Protein AF-A0A8D8AX56-F1 (afdb_monomer_lite)

Foldseek 3Di:
DPPDDDDPLLVVLLVLLLVLLVVLVVLLVVLLVQCVDPDPSNVVSVVVLLVVLVVLLVVCLVVPDLVCLQVSLVSNQVSLVVSLVVLVVPADPPRDPSSSCSSNVSSLSNNCSSLHLSHAEDALVPHDPVNSVVCVVSVVSNNNYNYYHPDPPPDDPD

Sequence (158 aa):
MLGQPARLEDMALKRSATWLCVIAENLMPIMLHMSKSRGTEEHEGQKILKQIVSDLRDDYDHCVPAHLFDEFGRELIEQIKDLIERVKRALDVRASMAKFLAQVNVAIAMSDILLSRKLRSLKIDELPKMMRHVFYSRMSDMKGLRYLSLGSMTGGWK

Secondary structure (DSSP, 8-state):
---PPPPHHHHHHHHHHHHHHHHHHHHHHHHHHHTTS-SHHHHHHHHHHHHHHHHHHHHHHHHS-GGGHHHHHHHHHHHHHHHHHHHHHHS-TTS-HHHHHHHHHHHHHGGGGG-STT--EEEGGGS-HHHHHHHHHTGGG-TT-SEEE----SS---

Organism: Culex pipiens (NCBI:txid7175)

Structure (mmCIF, N/CA/C/O backbone):
data_AF-A0A8D8AX56-F1
#
_entry.id   AF-A0A8D8AX56-F1
#
loop_
_atom_site.group_PDB
_atom_site.id
_atom_site.type_symbol
_atom_site.label_atom_id
_atom_site.label_alt_id
_atom_site.label_comp_id
_atom_site.label_asym_id
_atom_site.label_entity_id
_atom_site.label_seq_id
_atom_site.pdbx_PDB_ins_code
_atom_site.Cartn_x
_atom_site.Cartn_y
_atom_site.Cartn_z
_atom_site.occupancy
_atom_site.B_iso_or_equiv
_atom_site.auth_seq_id
_atom_site.auth_comp_id
_atom_site.auth_asym_id
_atom_site.auth_atom_id
_atom_site.pdbx_PDB_model_num
ATOM 1 N N . MET A 1 1 ? 0.830 -26.864 -25.729 1.00 47.94 1 MET A N 1
ATOM 2 C CA . MET A 1 1 ? 1.864 -25.963 -25.180 1.00 47.94 1 MET A CA 1
ATOM 3 C C . MET A 1 1 ? 2.104 -26.376 -23.742 1.00 47.94 1 MET A C 1
ATOM 5 O O . MET A 1 1 ? 1.157 -26.365 -22.969 1.00 47.94 1 MET A O 1
ATOM 9 N N . LEU A 1 2 ? 3.310 -26.833 -23.408 1.00 58.19 2 LEU A N 1
ATOM 10 C CA . LEU A 1 2 ? 3.690 -27.085 -22.016 1.00 58.19 2 LEU A CA 1
ATOM 11 C C . LEU A 1 2 ? 3.686 -25.733 -21.287 1.00 58.19 2 LEU A C 1
ATOM 13 O O . LEU A 1 2 ? 4.291 -24.783 -21.781 1.00 58.19 2 LEU A O 1
ATOM 17 N N . GLY A 1 3 ? 2.933 -25.631 -20.189 1.00 71.19 3 GLY A N 1
ATOM 18 C CA . GLY A 1 3 ? 2.772 -24.395 -19.425 1.00 71.19 3 GLY A CA 1
ATOM 19 C C . GLY A 1 3 ? 4.103 -23.974 -18.820 1.00 71.19 3 GLY A C 1
ATOM 20 O O . GLY A 1 3 ? 4.526 -24.530 -17.810 1.00 71.19 3 GLY A O 1
ATOM 21 N N . GLN A 1 4 ? 4.784 -23.034 -19.473 1.00 78.88 4 GLN A N 1
ATOM 22 C CA . GLN A 1 4 ? 6.026 -22.478 -18.965 1.00 78.88 4 GLN A CA 1
ATOM 23 C C . GLN A 1 4 ? 5.733 -21.801 -17.613 1.00 78.88 4 GLN A C 1
ATOM 25 O O . GLN A 1 4 ? 4.742 -21.072 -17.511 1.00 78.88 4 GLN A O 1
ATOM 30 N N . PRO A 1 5 ? 6.524 -22.078 -16.562 1.00 84.50 5 PRO A N 1
ATOM 31 C CA . PRO A 1 5 ? 6.296 -21.481 -15.253 1.00 84.50 5 PRO A CA 1
ATOM 32 C C . PRO A 1 5 ? 6.444 -19.956 -15.316 1.00 84.50 5 PRO A C 1
ATOM 34 O O . PRO A 1 5 ? 7.123 -19.423 -16.196 1.00 84.50 5 PRO A O 1
ATOM 37 N N . ALA A 1 6 ? 5.809 -19.264 -14.367 1.00 86.62 6 ALA A N 1
ATOM 38 C CA . ALA A 1 6 ? 5.938 -17.817 -14.217 1.00 86.62 6 ALA A CA 1
ATOM 39 C C . ALA A 1 6 ? 7.414 -17.407 -14.083 1.00 86.62 6 ALA A C 1
ATOM 41 O O . ALA A 1 6 ? 8.231 -18.169 -13.552 1.00 86.62 6 ALA A O 1
ATOM 42 N N . ARG A 1 7 ? 7.765 -16.200 -14.547 1.00 92.06 7 ARG A N 1
ATOM 43 C CA . ARG A 1 7 ? 9.136 -15.704 -14.402 1.00 92.06 7 ARG A CA 1
ATOM 44 C C . ARG A 1 7 ? 9.443 -15.523 -12.918 1.00 92.06 7 ARG A C 1
ATOM 46 O O . ARG A 1 7 ? 8.576 -15.157 -12.125 1.00 92.06 7 ARG A O 1
ATOM 53 N N . LEU A 1 8 ? 10.703 -15.748 -12.551 1.00 92.31 8 LEU A N 1
ATOM 54 C CA . LEU A 1 8 ? 11.157 -15.555 -11.172 1.00 92.31 8 LEU A CA 1
ATOM 55 C C . LEU A 1 8 ? 10.930 -14.117 -10.694 1.00 92.31 8 LEU A C 1
ATOM 57 O O . LEU A 1 8 ? 10.587 -13.916 -9.536 1.00 92.31 8 LEU A O 1
ATOM 61 N N . GLU A 1 9 ? 11.074 -13.143 -11.593 1.00 93.25 9 GLU A N 1
ATOM 62 C CA . GLU A 1 9 ? 10.788 -11.730 -11.333 1.00 93.25 9 GLU A CA 1
ATOM 63 C C . GLU A 1 9 ? 9.322 -11.532 -10.925 1.00 93.25 9 GLU A C 1
ATOM 65 O O . GLU A 1 9 ? 9.069 -11.033 -9.832 1.00 93.25 9 GLU A O 1
ATOM 70 N N . ASP A 1 10 ? 8.367 -12.025 -11.720 1.00 92.81 10 ASP A N 1
ATOM 71 C CA . ASP A 1 10 ? 6.929 -11.936 -11.418 1.00 92.81 10 ASP A CA 1
ATOM 72 C C . ASP A 1 10 ? 6.604 -12.573 -10.058 1.00 92.81 10 ASP A C 1
ATOM 74 O O . ASP A 1 10 ? 5.879 -12.013 -9.231 1.00 92.81 10 ASP A O 1
ATOM 78 N N . MET A 1 11 ? 7.184 -13.750 -9.792 1.00 94.69 11 MET A N 1
ATOM 79 C CA . MET A 1 11 ? 7.017 -14.441 -8.515 1.00 94.69 11 MET A CA 1
ATOM 80 C C . MET A 1 11 ? 7.600 -13.636 -7.350 1.00 94.69 11 MET A C 1
ATOM 82 O O . MET A 1 11 ? 6.962 -13.551 -6.299 1.00 94.69 11 MET A O 1
ATOM 86 N N . ALA A 1 12 ? 8.785 -13.049 -7.518 1.00 95.50 12 ALA A N 1
ATOM 87 C CA . ALA A 1 12 ? 9.440 -12.246 -6.494 1.00 95.50 12 ALA A CA 1
ATOM 88 C C . ALA A 1 12 ? 8.634 -10.981 -6.187 1.00 95.50 12 ALA A C 1
ATOM 90 O O . ALA A 1 12 ? 8.334 -10.729 -5.023 1.00 95.50 12 ALA A O 1
ATOM 91 N N . LEU A 1 13 ? 8.202 -10.237 -7.210 1.00 96.19 13 LEU A N 1
ATOM 92 C CA . LEU A 1 13 ? 7.400 -9.024 -7.039 1.00 96.19 13 LEU A CA 1
ATOM 93 C C . LEU A 1 13 ? 6.089 -9.317 -6.308 1.00 96.19 13 LEU A C 1
ATOM 95 O O . LEU A 1 13 ? 5.778 -8.664 -5.309 1.00 96.19 13 LEU A O 1
ATOM 99 N N . LYS A 1 14 ? 5.369 -10.358 -6.740 1.00 96.00 14 LYS A N 1
ATOM 100 C CA . LYS A 1 14 ? 4.126 -10.786 -6.096 1.00 96.00 14 LYS A CA 1
ATOM 101 C C . LYS A 1 14 ? 4.340 -11.186 -4.639 1.00 96.00 14 LYS A C 1
ATOM 103 O O . LYS A 1 14 ? 3.548 -10.818 -3.768 1.00 96.00 14 LYS A O 1
ATOM 108 N N . ARG A 1 15 ? 5.400 -11.946 -4.341 1.00 96.31 15 ARG A N 1
ATOM 109 C CA . ARG A 1 15 ? 5.707 -12.376 -2.967 1.00 96.31 15 ARG A CA 1
ATOM 110 C C . ARG A 1 15 ? 6.112 -11.206 -2.080 1.00 96.31 15 ARG A C 1
ATOM 112 O O . ARG A 1 15 ? 5.634 -11.150 -0.951 1.00 96.31 15 ARG A O 1
ATOM 119 N N . SER A 1 16 ? 6.888 -10.255 -2.587 1.00 96.50 16 SER A N 1
ATOM 120 C CA . SER A 1 16 ? 7.244 -9.045 -1.843 1.00 96.50 16 SER A CA 1
ATOM 121 C C . SER A 1 16 ? 6.016 -8.168 -1.563 1.00 96.50 16 SER A C 1
ATOM 123 O O . SER A 1 16 ? 5.797 -7.754 -0.427 1.00 96.50 16 SER A O 1
ATOM 125 N N . ALA A 1 17 ? 5.131 -7.973 -2.547 1.00 97.06 17 ALA A N 1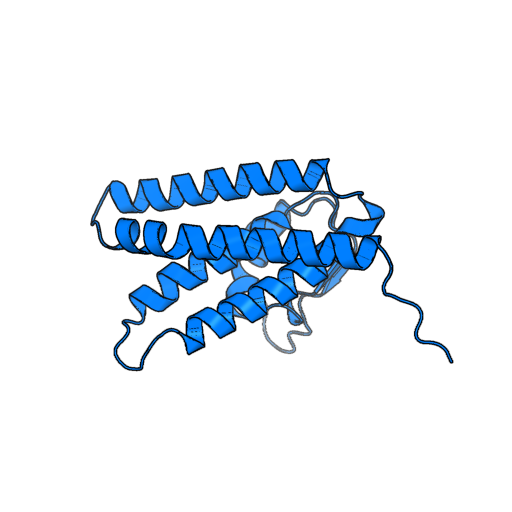
ATOM 126 C CA . ALA A 1 17 ? 3.853 -7.281 -2.347 1.00 97.06 17 ALA A CA 1
ATOM 127 C C . ALA A 1 17 ? 2.951 -7.992 -1.316 1.00 97.06 17 ALA A C 1
ATOM 129 O O . ALA A 1 17 ? 2.346 -7.354 -0.452 1.00 97.06 17 ALA A O 1
ATOM 130 N N . THR A 1 18 ? 2.901 -9.327 -1.365 1.00 97.38 18 THR A N 1
ATOM 131 C CA . THR A 1 18 ? 2.160 -10.142 -0.387 1.00 97.38 18 THR A CA 1
ATOM 132 C C . THR A 1 18 ? 2.735 -9.964 1.019 1.00 97.38 18 THR A C 1
ATOM 134 O O . THR A 1 18 ? 1.985 -9.821 1.981 1.00 97.38 18 THR A O 1
ATOM 137 N N . TRP A 1 19 ? 4.064 -9.944 1.149 1.00 97.19 19 TRP A N 1
ATOM 138 C CA . TRP A 1 19 ? 4.745 -9.770 2.429 1.00 97.19 19 TRP A CA 1
ATOM 139 C C . TRP A 1 19 ? 4.403 -8.431 3.095 1.00 97.19 19 TRP A C 1
ATOM 141 O O . TRP A 1 19 ? 4.110 -8.403 4.288 1.00 97.19 19 TRP A O 1
ATOM 151 N N . LEU A 1 20 ? 4.329 -7.339 2.328 1.00 97.69 20 LEU A N 1
ATOM 152 C CA . LEU A 1 20 ? 3.869 -6.042 2.843 1.00 97.69 20 LEU A CA 1
ATOM 153 C C . LEU A 1 20 ? 2.443 -6.105 3.408 1.00 97.69 20 LEU A C 1
ATOM 155 O O . LEU A 1 20 ? 2.151 -5.495 4.436 1.00 97.69 20 LEU A O 1
ATOM 159 N N . CYS A 1 21 ? 1.563 -6.893 2.787 1.00 96.88 21 CYS A N 1
ATOM 160 C CA . CYS A 1 21 ? 0.215 -7.111 3.308 1.00 96.88 21 CYS A CA 1
ATOM 161 C C . CYS A 1 21 ? 0.206 -7.955 4.589 1.00 96.88 21 CYS A C 1
ATOM 163 O O . CYS A 1 21 ? -0.593 -7.675 5.476 1.00 96.88 21 CYS A O 1
ATOM 165 N N . VAL A 1 22 ? 1.114 -8.925 4.731 1.00 97.12 22 VAL A N 1
ATOM 166 C CA . VAL A 1 22 ? 1.290 -9.674 5.990 1.00 97.12 22 VAL A CA 1
ATOM 167 C C . VAL A 1 22 ? 1.755 -8.743 7.112 1.00 97.12 22 VAL A C 1
ATOM 169 O O . VAL A 1 22 ? 1.230 -8.801 8.224 1.00 97.12 22 VAL A O 1
ATOM 172 N N . ILE A 1 23 ? 2.695 -7.833 6.830 1.00 97.06 23 ILE A N 1
ATOM 173 C CA . ILE A 1 23 ? 3.100 -6.798 7.792 1.00 97.06 23 ILE A CA 1
ATOM 174 C C . ILE A 1 23 ? 1.885 -5.950 8.188 1.00 97.06 23 ILE A C 1
ATOM 176 O O . ILE A 1 23 ? 1.648 -5.741 9.376 1.00 97.06 23 ILE A O 1
ATOM 180 N N . ALA A 1 24 ? 1.080 -5.507 7.219 1.00 97.12 24 ALA A N 1
ATOM 181 C CA . ALA A 1 24 ? -0.130 -4.738 7.498 1.00 97.12 24 ALA A CA 1
ATOM 182 C C . ALA A 1 24 ? -1.109 -5.505 8.396 1.00 97.12 24 ALA A C 1
ATOM 184 O O . ALA A 1 24 ? -1.567 -4.955 9.394 1.00 97.12 24 ALA A O 1
ATOM 185 N N . GLU A 1 25 ? -1.393 -6.774 8.091 1.00 95.62 25 GLU A N 1
ATOM 186 C CA . GLU A 1 25 ? -2.266 -7.640 8.896 1.00 95.62 25 GLU A CA 1
ATOM 187 C C . GLU A 1 25 ? -1.771 -7.771 10.343 1.00 95.62 25 GLU A C 1
ATOM 189 O O . GLU A 1 25 ? -2.574 -7.691 11.274 1.00 95.62 25 GLU A O 1
ATOM 194 N N . ASN A 1 26 ? -0.456 -7.878 10.550 1.00 95.56 26 ASN A N 1
ATOM 195 C CA . ASN A 1 26 ? 0.145 -7.925 11.885 1.00 95.56 26 ASN A CA 1
ATOM 196 C C . ASN A 1 26 ? 0.048 -6.584 12.634 1.00 95.56 26 ASN A C 1
ATOM 198 O O . ASN A 1 26 ? -0.102 -6.564 13.856 1.00 95.56 26 ASN A O 1
ATOM 202 N N . LEU A 1 27 ? 0.095 -5.456 11.919 1.00 95.38 27 LEU A N 1
ATOM 203 C CA . LEU A 1 27 ? -0.024 -4.115 12.502 1.00 95.38 27 LEU A CA 1
ATOM 204 C C . LEU A 1 27 ? -1.474 -3.725 12.818 1.00 95.38 27 LEU A C 1
ATOM 206 O O . LEU A 1 27 ? -1.716 -2.987 13.772 1.00 95.38 27 LEU A O 1
ATOM 210 N N . MET A 1 28 ? -2.451 -4.224 12.060 1.00 94.19 28 MET A N 1
ATOM 211 C CA . MET A 1 28 ? -3.878 -3.927 12.234 1.00 94.19 28 MET A CA 1
ATOM 212 C C . MET A 1 28 ? -4.405 -4.058 13.677 1.00 94.19 28 MET A C 1
ATOM 214 O O . MET A 1 28 ? -5.059 -3.118 14.137 1.00 94.19 28 MET A O 1
ATOM 218 N N . PRO A 1 29 ? -4.184 -5.165 14.418 1.00 91.31 29 PRO A N 1
ATOM 219 C CA . PRO A 1 29 ? -4.673 -5.283 15.793 1.00 91.31 29 PRO A CA 1
ATOM 220 C C . PRO A 1 29 ? -3.987 -4.299 16.749 1.00 91.31 29 PRO A C 1
ATOM 222 O O . PRO A 1 29 ? -4.648 -3.768 17.642 1.00 91.31 29 PRO A O 1
ATOM 225 N N . ILE A 1 30 ? -2.698 -4.016 16.536 1.00 90.88 30 ILE A N 1
ATOM 226 C CA . ILE A 1 30 ? -1.921 -3.065 17.341 1.00 90.88 30 ILE A CA 1
ATOM 227 C C . ILE A 1 30 ? -2.481 -1.656 17.134 1.00 90.88 30 ILE A C 1
ATOM 229 O O . ILE A 1 30 ? -2.850 -0.980 18.092 1.00 90.88 30 ILE A O 1
ATOM 233 N N . MET A 1 31 ? -2.642 -1.246 15.875 1.00 90.19 31 MET A N 1
ATOM 234 C CA . MET A 1 31 ? -3.182 0.067 15.521 1.00 90.19 31 MET A CA 1
ATOM 235 C C . MET A 1 31 ? -4.627 0.241 15.995 1.00 90.19 31 MET A C 1
ATOM 237 O O . MET A 1 31 ? -4.987 1.306 16.488 1.00 90.19 31 MET A O 1
ATOM 241 N N . LEU A 1 32 ? -5.444 -0.815 15.929 1.00 89.12 32 LEU A N 1
ATOM 242 C CA . LEU A 1 32 ? -6.805 -0.809 16.469 1.00 89.12 32 LEU A CA 1
ATOM 243 C C . LEU A 1 32 ? -6.834 -0.614 17.991 1.00 89.12 32 LEU A C 1
ATOM 245 O O . LEU A 1 32 ? -7.748 0.027 18.513 1.00 89.12 32 LEU A O 1
ATOM 249 N N . HIS A 1 33 ? -5.887 -1.211 18.715 1.00 87.38 33 HIS A N 1
ATOM 250 C CA . HIS A 1 33 ? -5.770 -1.009 20.155 1.00 87.38 33 HIS A CA 1
ATOM 251 C C . HIS A 1 33 ? -5.405 0.448 20.454 1.00 87.38 33 HIS A C 1
ATOM 253 O O . HIS A 1 33 ? -6.103 1.109 21.220 1.00 87.38 33 HIS A O 1
ATOM 259 N N . MET A 1 34 ? -4.385 0.974 19.774 1.00 85.75 34 MET A N 1
ATOM 260 C CA . MET A 1 34 ? -3.926 2.355 19.945 1.00 85.75 34 MET A CA 1
ATOM 261 C C . MET A 1 34 ? -4.993 3.389 19.558 1.00 85.75 34 MET A C 1
ATOM 263 O O . MET A 1 34 ? -5.108 4.413 20.219 1.00 85.75 34 MET A O 1
ATOM 267 N N . SER A 1 35 ? -5.838 3.108 18.559 1.00 81.62 35 SER A N 1
ATOM 268 C CA . SER A 1 35 ? -6.929 4.012 18.162 1.00 81.62 35 SER A CA 1
ATOM 269 C C . SER A 1 35 ? -8.079 4.094 19.174 1.00 81.62 35 SER A C 1
ATOM 271 O O . SER A 1 35 ? -8.948 4.950 19.052 1.00 81.62 35 SER A O 1
ATOM 273 N N . LYS A 1 36 ? -8.161 3.162 20.134 1.00 80.06 36 LYS A N 1
ATOM 274 C CA . LYS A 1 36 ? -9.191 3.186 21.188 1.00 80.06 36 LYS A CA 1
ATOM 275 C C . LYS A 1 36 ? -8.766 4.017 22.395 1.00 80.06 36 LYS A C 1
ATOM 277 O O . LYS A 1 36 ? -9.633 4.489 23.134 1.00 80.06 36 LYS A O 1
ATOM 282 N N . SER A 1 37 ? -7.465 4.193 22.590 1.00 74.38 37 SER A N 1
ATOM 283 C CA . SER A 1 37 ? -6.910 5.053 23.624 1.00 74.38 37 SER A CA 1
ATOM 284 C C . SER A 1 37 ? -7.088 6.518 23.227 1.00 74.38 37 SER A C 1
ATOM 286 O O . SER A 1 37 ? -6.536 6.973 22.230 1.00 74.38 37 SER A O 1
ATOM 288 N N . ARG A 1 38 ? -7.882 7.282 23.985 1.00 62.34 38 ARG A N 1
ATOM 289 C CA . ARG A 1 38 ? -8.081 8.713 23.703 1.00 62.34 38 ARG A CA 1
ATOM 290 C C . ARG A 1 38 ? -6.828 9.513 24.073 1.00 62.34 38 ARG A C 1
ATOM 292 O O . ARG A 1 38 ? -6.340 9.390 25.192 1.00 62.34 38 ARG A O 1
ATOM 299 N N . GLY A 1 39 ? -6.380 10.398 23.179 1.00 68.44 39 GLY A N 1
ATOM 300 C CA . GLY A 1 39 ? -5.324 11.380 23.454 1.00 68.44 39 GLY A CA 1
ATOM 301 C C . GLY A 1 39 ? -3.981 11.039 22.804 1.00 68.44 39 GLY A C 1
ATOM 302 O O . GLY A 1 39 ? -3.926 10.702 21.625 1.00 68.44 39 GLY A O 1
ATOM 303 N N . THR A 1 40 ? -2.890 11.166 23.562 1.00 70.25 40 THR A N 1
ATOM 304 C CA . THR A 1 40 ? -1.501 11.061 23.073 1.00 70.25 40 THR A CA 1
ATOM 305 C C . THR A 1 40 ? -1.188 9.722 22.392 1.00 70.25 40 THR A C 1
ATOM 307 O O . THR A 1 40 ? -0.449 9.691 21.413 1.00 70.25 40 THR A O 1
ATOM 310 N N . GLU A 1 41 ? -1.786 8.620 22.853 1.00 70.69 41 GLU A N 1
ATOM 311 C CA . GLU A 1 41 ? -1.529 7.271 22.323 1.00 70.69 41 GLU A CA 1
ATOM 312 C C . GLU A 1 41 ? -2.023 7.071 20.880 1.00 70.69 41 GLU A C 1
ATOM 314 O O . GLU A 1 41 ? -1.358 6.394 20.095 1.00 70.69 41 GLU A O 1
ATOM 319 N N . GLU A 1 42 ? -3.139 7.696 20.489 1.00 76.00 42 GLU A N 1
ATOM 320 C CA . GLU A 1 42 ? -3.634 7.648 19.106 1.00 76.00 42 GLU A CA 1
ATOM 321 C C . GLU A 1 42 ? -2.655 8.350 18.151 1.00 76.00 42 GLU A C 1
ATOM 323 O O . GLU A 1 42 ? -2.345 7.841 17.069 1.00 76.00 42 GLU A O 1
ATOM 328 N N . HIS A 1 43 ? -2.123 9.501 18.573 1.00 81.56 43 HIS A N 1
ATOM 329 C CA . HIS A 1 43 ? -1.138 10.253 17.799 1.00 81.56 43 HIS A CA 1
ATOM 330 C C . HIS A 1 43 ? 0.174 9.476 17.644 1.00 81.56 43 HIS A C 1
ATOM 332 O O . HIS A 1 43 ? 0.718 9.389 16.540 1.00 81.56 43 HIS A O 1
ATOM 338 N N . GLU A 1 44 ? 0.649 8.854 18.725 1.00 85.81 44 GLU A N 1
ATOM 339 C CA . GLU A 1 44 ? 1.842 8.007 18.687 1.00 85.81 44 GLU A CA 1
ATOM 340 C C . GLU A 1 44 ? 1.640 6.779 17.789 1.00 85.81 44 GLU A C 1
ATOM 342 O O . GLU A 1 44 ? 2.535 6.438 17.019 1.00 85.81 44 GLU A O 1
ATOM 347 N N . GLY A 1 45 ? 0.451 6.165 17.778 1.00 87.69 45 GLY A N 1
ATOM 348 C CA . GLY A 1 45 ? 0.147 5.052 16.871 1.00 87.69 45 GLY A CA 1
ATOM 349 C C . GLY A 1 45 ? 0.258 5.445 15.400 1.00 87.69 45 GLY A C 1
ATOM 350 O O . GLY A 1 45 ? 0.918 4.764 14.613 1.00 87.69 45 GLY A O 1
ATOM 351 N N . GLN A 1 46 ? -0.305 6.598 15.029 1.00 88.81 46 GLN A N 1
ATOM 352 C CA . GLN A 1 46 ? -0.171 7.125 13.668 1.00 88.81 46 GLN A CA 1
ATOM 353 C C . GLN A 1 46 ? 1.281 7.463 13.312 1.00 88.81 46 GLN A C 1
ATOM 355 O O . GLN A 1 46 ? 1.698 7.256 12.171 1.00 88.81 46 GLN A O 1
ATOM 360 N N . LYS A 1 47 ? 2.055 7.986 14.266 1.00 91.62 47 LYS A N 1
ATOM 361 C CA . LYS A 1 47 ? 3.474 8.302 14.077 1.00 91.62 47 LYS A CA 1
ATOM 362 C C . LYS A 1 47 ? 4.308 7.038 13.865 1.00 91.62 47 LYS A C 1
ATOM 364 O O . LYS A 1 47 ? 5.107 7.005 12.933 1.00 91.62 47 LYS A O 1
ATOM 369 N N . ILE A 1 48 ? 4.072 5.992 14.656 1.00 92.94 48 ILE A N 1
ATOM 370 C CA . ILE A 1 48 ? 4.727 4.686 14.508 1.00 92.94 48 ILE A CA 1
ATOM 371 C C . ILE A 1 48 ? 4.392 4.071 13.150 1.00 92.94 48 ILE A C 1
ATOM 373 O O . ILE A 1 48 ? 5.300 3.657 12.434 1.00 92.94 48 ILE A O 1
ATOM 377 N N . LEU A 1 49 ? 3.115 4.062 12.752 1.00 94.75 49 LEU A N 1
ATOM 378 C CA . LEU A 1 49 ? 2.717 3.538 11.444 1.00 94.75 49 LEU A CA 1
ATOM 379 C C . LEU A 1 49 ? 3.412 4.287 10.302 1.00 94.75 49 LEU A C 1
ATOM 381 O O . LEU A 1 49 ? 3.942 3.657 9.391 1.00 94.75 49 LEU A O 1
ATOM 385 N N . LYS A 1 50 ? 3.450 5.624 10.366 1.00 93.94 50 LYS A N 1
ATOM 386 C CA . LYS A 1 50 ? 4.158 6.451 9.378 1.00 93.94 50 LYS A CA 1
ATOM 387 C C . LYS A 1 50 ? 5.651 6.139 9.328 1.00 93.94 50 LYS A C 1
ATOM 389 O O . LYS A 1 50 ? 6.198 6.097 8.233 1.00 93.94 50 LYS A O 1
ATOM 394 N N . GLN A 1 51 ? 6.290 5.923 10.478 1.00 96.19 51 GLN A N 1
ATOM 395 C CA . GLN A 1 51 ? 7.705 5.562 10.530 1.00 96.19 51 GLN A CA 1
ATOM 396 C C . GLN A 1 51 ? 7.946 4.205 9.867 1.00 96.19 51 GLN A C 1
ATOM 398 O O . GLN A 1 51 ? 8.741 4.130 8.942 1.00 96.19 51 GLN A O 1
ATOM 403 N N . ILE A 1 52 ? 7.185 3.173 10.249 1.00 96.75 52 ILE A N 1
ATOM 404 C CA . ILE A 1 52 ? 7.303 1.826 9.668 1.00 96.75 52 ILE A CA 1
ATOM 405 C C . ILE A 1 52 ? 7.116 1.868 8.149 1.00 96.75 52 ILE A C 1
ATOM 407 O O . ILE A 1 52 ? 7.886 1.274 7.403 1.00 96.75 52 ILE A O 1
ATOM 411 N N . VAL A 1 53 ? 6.095 2.581 7.677 1.00 96.56 53 VAL A N 1
ATOM 412 C CA . VAL A 1 53 ? 5.824 2.727 6.243 1.00 96.56 53 VAL A CA 1
ATOM 413 C C . VAL A 1 53 ? 6.943 3.494 5.534 1.00 96.56 53 VAL A C 1
ATOM 415 O O . VAL A 1 53 ? 7.282 3.148 4.405 1.00 96.56 53 VAL A O 1
ATOM 418 N N . SER A 1 54 ? 7.533 4.505 6.177 1.00 95.81 54 SER A N 1
ATOM 419 C CA . SER A 1 54 ? 8.693 5.219 5.636 1.00 95.81 54 SER A CA 1
ATOM 420 C C . SER A 1 54 ? 9.907 4.301 5.516 1.00 95.81 54 SER A C 1
ATOM 422 O O . SER A 1 54 ? 10.537 4.292 4.464 1.00 95.81 54 SER A O 1
ATOM 424 N N . ASP A 1 55 ? 10.196 3.505 6.546 1.00 97.19 55 ASP A N 1
ATOM 425 C CA . ASP A 1 55 ? 11.319 2.564 6.550 1.00 97.19 55 ASP A CA 1
ATOM 426 C C . ASP A 1 55 ? 11.133 1.506 5.451 1.00 97.19 55 ASP A C 1
ATOM 428 O O . ASP A 1 55 ? 12.021 1.285 4.633 1.00 97.19 55 ASP A O 1
ATOM 432 N N . LEU A 1 56 ? 9.925 0.936 5.338 1.00 97.56 56 LEU A N 1
ATOM 433 C CA . LEU A 1 56 ? 9.583 -0.011 4.272 1.00 97.56 56 LEU A CA 1
ATOM 434 C C . LEU A 1 56 ? 9.678 0.621 2.884 1.00 97.56 56 LEU A C 1
ATOM 436 O O . LEU A 1 56 ? 10.141 -0.021 1.942 1.00 97.56 56 LEU A O 1
ATOM 440 N N . ARG A 1 57 ? 9.235 1.870 2.724 1.00 96.00 57 ARG A N 1
ATOM 441 C CA . ARG A 1 57 ? 9.379 2.585 1.455 1.00 96.00 57 ARG A CA 1
ATOM 442 C C . ARG A 1 57 ? 10.848 2.701 1.083 1.00 96.00 57 ARG A C 1
ATOM 444 O O . ARG A 1 57 ? 11.188 2.432 -0.064 1.00 96.00 57 ARG A O 1
ATOM 451 N N . ASP A 1 58 ? 11.694 3.091 2.026 1.00 95.62 58 ASP A N 1
ATOM 452 C CA . ASP A 1 58 ? 13.116 3.269 1.776 1.00 95.62 58 ASP A CA 1
ATOM 453 C C . ASP A 1 58 ? 13.774 1.911 1.455 1.00 95.62 58 ASP A C 1
ATOM 455 O O . ASP A 1 58 ? 14.488 1.809 0.459 1.00 95.62 58 ASP A O 1
ATOM 459 N N . ASP A 1 59 ? 13.447 0.833 2.174 1.00 95.94 59 ASP A N 1
ATOM 460 C CA . ASP A 1 59 ? 13.925 -0.527 1.878 1.00 95.94 59 ASP A CA 1
ATOM 461 C C . ASP A 1 59 ? 13.557 -0.982 0.460 1.00 95.94 59 ASP A C 1
ATOM 463 O O . ASP A 1 59 ? 14.399 -1.486 -0.289 1.00 95.94 59 ASP A O 1
ATOM 467 N N . TYR A 1 60 ? 12.302 -0.784 0.056 1.00 95.94 60 TYR A N 1
ATOM 468 C CA . TYR A 1 60 ? 11.822 -1.174 -1.269 1.00 95.94 60 TYR A CA 1
ATOM 469 C C . TYR A 1 60 ? 12.344 -0.251 -2.370 1.00 95.94 60 TYR A C 1
ATOM 471 O O . TYR A 1 60 ? 12.615 -0.716 -3.480 1.00 95.94 60 TYR A O 1
ATOM 479 N N . ASP A 1 61 ? 12.563 1.029 -2.070 1.00 94.00 61 ASP A N 1
ATOM 480 C CA . ASP A 1 61 ? 13.255 1.935 -2.977 1.00 94.00 61 ASP A CA 1
ATOM 481 C C . ASP A 1 61 ? 14.711 1.513 -3.187 1.00 94.00 61 ASP A C 1
ATOM 483 O O . ASP A 1 61 ? 15.232 1.730 -4.271 1.00 94.00 61 ASP A O 1
ATOM 487 N N . HIS A 1 62 ? 15.370 0.838 -2.243 1.00 94.69 62 HIS A N 1
ATOM 488 C CA . HIS A 1 62 ? 16.708 0.278 -2.472 1.00 94.69 62 HIS A CA 1
ATOM 489 C C . HIS A 1 62 ? 16.660 -1.086 -3.173 1.00 94.69 62 HIS A C 1
ATOM 491 O O . HIS A 1 62 ? 17.406 -1.314 -4.128 1.00 94.69 62 HIS A O 1
ATOM 497 N N . CYS A 1 63 ? 15.764 -1.975 -2.742 1.00 94.25 63 CYS A N 1
ATOM 498 C CA . CYS A 1 63 ? 15.748 -3.375 -3.166 1.00 94.25 63 CYS A CA 1
ATOM 499 C C . CYS A 1 63 ? 15.075 -3.615 -4.523 1.00 94.25 63 CYS A C 1
ATOM 501 O O . CYS A 1 63 ? 15.448 -4.555 -5.223 1.00 94.25 63 CYS A O 1
ATOM 503 N N . VAL A 1 64 ? 14.090 -2.799 -4.920 1.00 95.81 64 VAL A N 1
ATOM 504 C CA . VAL A 1 64 ? 13.356 -3.003 -6.179 1.00 95.81 64 VAL A CA 1
ATOM 505 C C . VAL A 1 64 ? 14.063 -2.276 -7.331 1.00 95.81 64 VAL A C 1
ATOM 507 O O . VAL A 1 64 ? 14.196 -1.043 -7.308 1.00 95.81 64 VAL A O 1
ATOM 510 N N . PRO A 1 65 ? 14.513 -2.986 -8.383 1.00 94.94 65 PRO A N 1
ATOM 511 C CA . PRO A 1 65 ? 15.107 -2.354 -9.556 1.00 94.94 65 PRO A CA 1
ATOM 512 C C . PRO A 1 65 ? 14.136 -1.385 -10.237 1.00 94.94 65 PRO A C 1
ATOM 514 O O . PRO A 1 65 ? 12.950 -1.666 -10.380 1.00 94.94 65 PRO A O 1
ATOM 517 N N . ALA A 1 66 ? 14.644 -0.247 -10.720 1.00 94.62 66 ALA A N 1
ATOM 518 C CA . ALA A 1 66 ? 13.797 0.817 -11.268 1.00 94.62 66 ALA A CA 1
ATOM 519 C C . ALA A 1 66 ? 12.921 0.376 -12.456 1.00 94.62 66 ALA A C 1
ATOM 521 O O . ALA A 1 66 ? 11.821 0.891 -12.619 1.00 94.62 66 ALA A O 1
ATOM 522 N N . HIS A 1 67 ? 13.387 -0.575 -13.271 1.00 94.56 67 HIS A N 1
ATOM 523 C CA . HIS A 1 67 ? 12.625 -1.098 -14.409 1.00 94.56 67 HIS A CA 1
ATOM 524 C C . HIS A 1 67 ? 11.484 -2.046 -13.999 1.00 94.56 67 HIS A C 1
ATOM 526 O O . HIS A 1 67 ? 10.583 -2.260 -14.800 1.00 94.56 67 HIS A O 1
ATOM 532 N N . LEU A 1 68 ? 11.494 -2.560 -12.762 1.00 96.38 68 LEU A N 1
ATOM 533 C CA . LEU A 1 68 ? 10.452 -3.430 -12.199 1.00 96.38 68 LEU A CA 1
ATOM 534 C C . LEU A 1 68 ? 9.496 -2.681 -11.259 1.00 96.38 68 LEU A C 1
ATOM 536 O O . LEU A 1 68 ? 8.527 -3.258 -10.776 1.00 96.38 68 LEU A O 1
ATOM 540 N N . PHE A 1 69 ? 9.745 -1.401 -10.963 1.00 96.31 69 PHE A N 1
ATOM 541 C CA . PHE A 1 69 ? 8.998 -0.690 -9.920 1.00 96.31 69 PHE A CA 1
ATOM 542 C C . PHE A 1 69 ? 7.519 -0.477 -10.277 1.00 96.31 69 PHE A C 1
ATOM 544 O O . PHE A 1 69 ? 6.654 -0.571 -9.412 1.00 96.31 69 PHE A O 1
ATOM 551 N N . ASP A 1 70 ? 7.203 -0.252 -11.553 1.00 96.00 70 ASP A N 1
ATOM 552 C CA . ASP A 1 70 ? 5.810 -0.150 -12.005 1.00 96.00 70 ASP A CA 1
ATOM 553 C C . ASP A 1 70 ? 5.078 -1.501 -11.922 1.00 96.00 70 ASP A C 1
ATOM 555 O O . ASP A 1 70 ? 3.886 -1.542 -11.620 1.00 96.00 70 ASP A O 1
ATOM 559 N N . GLU A 1 71 ? 5.772 -2.610 -12.195 1.00 96.06 71 GLU A N 1
ATOM 560 C CA . GLU A 1 71 ? 5.235 -3.970 -12.033 1.00 96.06 71 GLU A CA 1
ATOM 561 C C . GLU A 1 71 ? 4.987 -4.283 -10.560 1.00 96.06 71 GLU A C 1
ATOM 563 O O . GLU A 1 71 ? 3.890 -4.703 -10.194 1.00 96.06 71 GLU A O 1
ATOM 568 N N . PHE A 1 72 ? 5.960 -3.965 -9.707 1.00 96.81 72 PHE A N 1
ATOM 5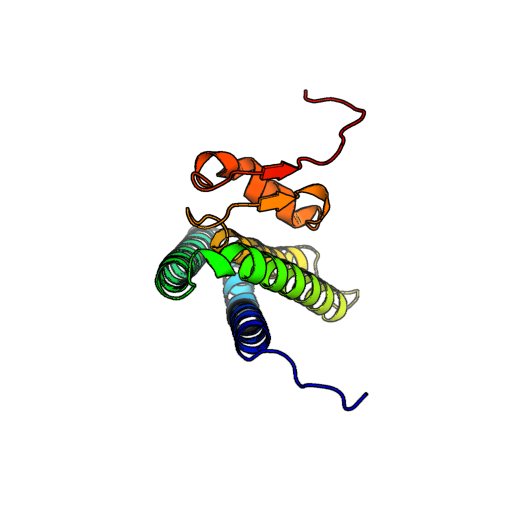69 C CA . PHE A 1 72 ? 5.819 -4.045 -8.260 1.00 96.81 72 PHE A CA 1
ATOM 570 C C . PHE A 1 72 ? 4.628 -3.219 -7.758 1.00 96.81 72 PHE A C 1
ATOM 572 O O . PHE A 1 72 ? 3.837 -3.701 -6.952 1.00 96.81 72 PHE A O 1
ATOM 579 N N . GLY A 1 73 ? 4.467 -1.994 -8.267 1.00 95.31 73 GLY A N 1
ATOM 580 C CA . GLY A 1 73 ? 3.357 -1.119 -7.909 1.00 95.31 73 GLY A CA 1
ATOM 581 C C . GLY A 1 73 ? 1.994 -1.720 -8.228 1.00 95.31 73 GLY A C 1
ATOM 582 O O . GLY A 1 73 ? 1.096 -1.673 -7.387 1.00 95.31 73 GLY A O 1
ATOM 583 N N . ARG A 1 74 ? 1.848 -2.344 -9.403 1.00 95.25 74 ARG A N 1
ATOM 584 C CA . ARG A 1 74 ? 0.615 -3.053 -9.777 1.00 95.25 74 ARG A CA 1
ATOM 585 C C . ARG A 1 74 ? 0.329 -4.227 -8.847 1.00 95.25 74 ARG A C 1
ATOM 587 O O . ARG A 1 74 ? -0.793 -4.336 -8.359 1.00 95.25 74 ARG A O 1
ATOM 594 N N . GLU A 1 75 ? 1.336 -5.052 -8.563 1.00 96.31 75 GLU A N 1
ATOM 595 C CA . GLU A 1 75 ? 1.192 -6.174 -7.630 1.00 96.31 75 GLU A CA 1
ATOM 596 C C . GLU A 1 75 ? 0.811 -5.692 -6.225 1.00 96.31 75 GLU A C 1
ATOM 598 O O . GLU A 1 75 ? -0.109 -6.236 -5.619 1.00 96.31 75 GLU A O 1
ATOM 603 N N . LEU A 1 76 ? 1.446 -4.632 -5.712 1.00 96.38 76 LEU A N 1
ATOM 604 C CA . LEU A 1 76 ? 1.125 -4.086 -4.392 1.00 96.38 76 LEU A CA 1
ATOM 605 C C . LEU A 1 76 ? -0.302 -3.534 -4.326 1.00 96.38 76 LEU A C 1
ATOM 607 O O . LEU A 1 76 ? -1.016 -3.808 -3.364 1.00 96.38 76 LEU A O 1
ATOM 611 N N . ILE A 1 77 ? -0.745 -2.798 -5.347 1.00 95.44 77 ILE A N 1
ATOM 612 C CA . ILE A 1 77 ? -2.126 -2.301 -5.421 1.00 95.44 77 ILE A CA 1
ATOM 613 C C . ILE A 1 77 ? -3.120 -3.466 -5.393 1.00 95.44 77 ILE A C 1
ATOM 615 O O . ILE A 1 77 ? -4.120 -3.391 -4.677 1.00 95.44 77 ILE A O 1
ATOM 619 N N . GLU A 1 78 ? -2.853 -4.538 -6.140 1.00 95.62 78 GLU A N 1
ATOM 620 C CA . GLU A 1 78 ? -3.731 -5.708 -6.173 1.00 95.62 78 GLU A CA 1
ATOM 621 C C . GLU A 1 78 ? -3.757 -6.442 -4.827 1.00 95.62 78 GLU A C 1
ATOM 623 O O . GLU A 1 78 ? -4.828 -6.743 -4.303 1.00 95.62 78 GLU A O 1
ATOM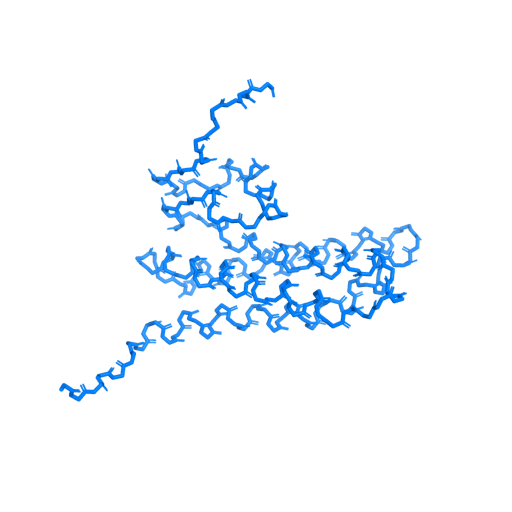 628 N N . GLN A 1 79 ? -2.600 -6.624 -4.187 1.00 96.19 79 GLN A N 1
ATOM 629 C CA . GLN A 1 79 ? -2.537 -7.229 -2.856 1.00 96.19 79 GLN A CA 1
ATOM 630 C C . GLN A 1 79 ? -3.240 -6.377 -1.785 1.00 96.19 79 GLN A C 1
ATOM 632 O O . GLN A 1 79 ? -3.906 -6.926 -0.905 1.00 96.19 79 GLN A O 1
ATOM 637 N N . ILE A 1 80 ? -3.168 -5.042 -1.870 1.00 95.75 80 ILE A N 1
ATOM 638 C CA . ILE A 1 80 ? -3.905 -4.149 -0.962 1.00 95.75 80 ILE A CA 1
ATOM 639 C C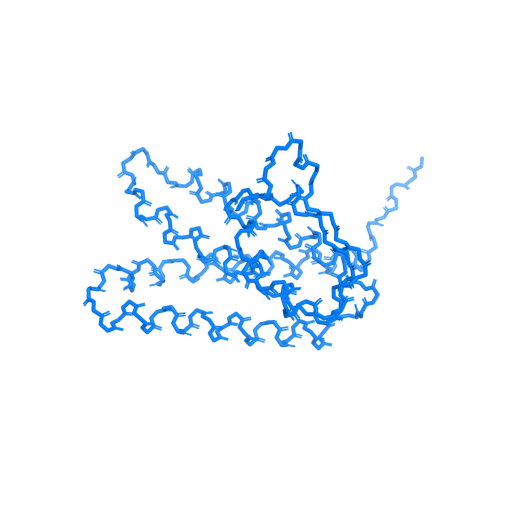 . ILE A 1 80 ? -5.419 -4.255 -1.197 1.00 95.75 80 ILE A C 1
ATOM 641 O O . ILE A 1 80 ? -6.177 -4.273 -0.225 1.00 95.75 80 ILE A O 1
ATOM 645 N N . LYS A 1 81 ? -5.887 -4.358 -2.450 1.00 94.50 81 LYS A N 1
ATOM 646 C CA . LYS A 1 81 ? -7.312 -4.610 -2.745 1.00 94.50 81 LYS A CA 1
ATOM 647 C C . LYS A 1 81 ? -7.784 -5.897 -2.085 1.00 94.50 81 LYS A C 1
ATOM 649 O O . LYS A 1 81 ? -8.787 -5.878 -1.369 1.00 94.50 81 LYS A O 1
ATOM 654 N N . ASP A 1 82 ? -7.032 -6.977 -2.277 1.00 95.19 82 ASP A N 1
ATOM 655 C CA . ASP A 1 82 ? -7.334 -8.275 -1.682 1.00 95.19 82 ASP A CA 1
ATOM 656 C C . ASP A 1 82 ? -7.359 -8.193 -0.156 1.00 95.19 82 ASP A C 1
ATOM 658 O O . ASP A 1 82 ? -8.276 -8.712 0.480 1.00 95.19 82 ASP A O 1
ATOM 662 N N . LEU A 1 83 ? -6.392 -7.498 0.446 1.00 95.25 83 LEU A N 1
ATOM 663 C CA . LEU A 1 83 ? -6.340 -7.274 1.887 1.00 95.25 83 LEU A CA 1
ATOM 664 C C . LEU A 1 83 ? -7.575 -6.518 2.393 1.00 95.25 83 LEU A C 1
ATOM 666 O O . LEU A 1 83 ? -8.185 -6.929 3.379 1.00 95.25 83 LEU A O 1
ATOM 670 N N . ILE A 1 84 ? -7.986 -5.446 1.714 1.00 92.81 84 ILE A N 1
ATOM 671 C CA . ILE A 1 84 ? -9.192 -4.690 2.075 1.00 92.81 84 ILE A CA 1
ATOM 672 C C . ILE A 1 84 ? -10.432 -5.592 2.005 1.00 92.81 84 ILE A C 1
ATOM 674 O O . ILE A 1 84 ? -11.262 -5.555 2.913 1.00 92.81 84 ILE A O 1
ATOM 678 N N . GLU A 1 85 ? -10.561 -6.428 0.973 1.00 92.19 85 GLU A N 1
ATOM 679 C CA . GLU A 1 85 ? -11.669 -7.382 0.863 1.00 92.19 85 GLU A CA 1
ATOM 680 C C . GLU A 1 85 ? -11.622 -8.462 1.954 1.00 92.19 85 GLU A C 1
ATOM 682 O O . GLU A 1 85 ? -12.664 -8.810 2.514 1.00 92.19 85 GLU A O 1
ATOM 687 N N . ARG A 1 86 ? -10.434 -8.951 2.336 1.00 91.56 86 ARG A N 1
ATOM 688 C CA . ARG A 1 86 ? -10.276 -9.860 3.486 1.00 91.56 86 ARG A CA 1
ATOM 689 C C . ARG A 1 86 ? -10.726 -9.200 4.786 1.00 91.56 86 ARG A C 1
ATOM 691 O O . ARG A 1 86 ? -11.484 -9.811 5.536 1.00 91.56 86 ARG A O 1
ATOM 698 N N . VAL A 1 87 ? -10.330 -7.949 5.025 1.00 90.44 87 VAL A N 1
ATOM 699 C CA . VAL A 1 87 ? -10.756 -7.176 6.203 1.00 90.44 87 VAL A CA 1
ATOM 700 C C . VAL A 1 87 ? -12.275 -6.996 6.210 1.00 90.44 87 VAL A C 1
ATOM 702 O O . VAL A 1 87 ? -12.905 -7.264 7.231 1.00 90.44 87 VAL A O 1
ATOM 705 N N . LYS A 1 88 ? -12.886 -6.623 5.075 1.00 88.44 88 LYS A N 1
ATOM 706 C CA . LYS A 1 88 ? -14.351 -6.514 4.944 1.00 88.44 88 LYS A CA 1
ATOM 707 C C . LYS A 1 88 ? -15.061 -7.820 5.295 1.00 88.44 88 LYS A C 1
ATOM 709 O O . LYS A 1 88 ? -16.040 -7.789 6.028 1.00 88.44 88 LYS A O 1
ATOM 714 N N . ARG A 1 89 ? -14.569 -8.957 4.790 1.00 87.81 89 ARG A N 1
ATOM 715 C CA . ARG A 1 89 ? -15.160 -10.285 5.037 1.00 87.81 89 ARG A CA 1
ATOM 716 C C . ARG A 1 89 ? -14.980 -10.761 6.477 1.00 87.81 89 ARG A C 1
ATOM 718 O O . ARG A 1 89 ? -15.848 -11.451 6.996 1.00 87.81 89 ARG A O 1
ATOM 725 N N . ALA A 1 90 ? -13.857 -10.424 7.107 1.00 84.81 90 ALA A N 1
ATOM 726 C CA . ALA A 1 90 ? -13.544 -10.829 8.476 1.00 84.81 90 ALA A CA 1
ATOM 727 C C . ALA A 1 90 ? -14.333 -10.043 9.538 1.00 84.81 90 ALA A C 1
ATOM 729 O O . ALA A 1 90 ? -14.378 -10.441 10.704 1.00 84.81 90 ALA A O 1
ATOM 730 N N . LEU A 1 91 ? -14.930 -8.911 9.166 1.00 80.44 91 LEU A N 1
ATOM 731 C CA . LEU A 1 91 ? -15.728 -8.097 10.069 1.00 80.44 91 LEU A CA 1
ATOM 732 C C . LEU A 1 91 ? -17.187 -8.551 10.014 1.00 80.44 91 LEU A C 1
ATOM 734 O O . LEU A 1 91 ? -17.899 -8.314 9.045 1.00 80.44 91 LEU A O 1
ATOM 738 N N . ASP A 1 92 ? -17.608 -9.216 11.089 1.00 66.75 92 ASP A N 1
ATOM 739 C CA . ASP A 1 92 ? -18.998 -9.607 11.328 1.00 66.75 92 ASP A CA 1
ATOM 740 C C . ASP A 1 92 ? -19.930 -8.377 11.357 1.00 66.75 92 ASP A C 1
ATOM 742 O O . ASP A 1 92 ? -19.496 -7.256 11.628 1.00 66.75 92 ASP A O 1
ATOM 746 N N . VAL A 1 93 ? -21.233 -8.585 11.158 1.00 58.22 93 VAL A N 1
ATOM 747 C CA . VAL A 1 93 ? -22.292 -7.555 11.095 1.00 58.22 93 VAL A CA 1
ATOM 748 C C . VAL A 1 93 ? -22.322 -6.658 12.347 1.00 58.22 93 VAL A C 1
ATOM 750 O O . VAL A 1 93 ? -22.812 -5.532 12.309 1.00 58.22 93 VAL A O 1
ATOM 753 N N . ARG A 1 94 ? -21.769 -7.138 13.469 1.00 60.16 94 ARG A N 1
ATOM 754 C CA . ARG A 1 94 ? -21.669 -6.412 14.749 1.00 60.16 94 ARG A CA 1
ATOM 755 C C . ARG A 1 94 ? -20.369 -5.625 14.929 1.00 60.16 94 ARG A C 1
ATOM 757 O O . ARG A 1 94 ? -20.219 -4.926 15.932 1.00 60.16 94 ARG A O 1
ATOM 764 N N . ALA A 1 95 ? -19.401 -5.760 14.027 1.00 68.94 95 ALA A N 1
ATOM 765 C CA . ALA A 1 95 ? -18.155 -5.020 14.120 1.00 68.94 95 ALA A CA 1
ATOM 766 C C . ALA A 1 95 ? -18.409 -3.526 13.881 1.00 68.94 95 ALA A C 1
ATOM 768 O O . ALA A 1 95 ? -19.101 -3.133 12.945 1.00 68.94 95 ALA A O 1
ATOM 769 N N . SER A 1 96 ? -17.840 -2.673 14.735 1.00 77.19 96 SER A N 1
ATOM 770 C CA . SER A 1 96 ? -18.010 -1.232 14.581 1.00 77.19 96 SER A CA 1
ATOM 771 C C . SER A 1 96 ? -17.311 -0.738 13.314 1.00 77.19 96 SER A C 1
ATOM 773 O O . SER A 1 96 ? -16.196 -1.157 12.997 1.00 77.19 96 SER A O 1
ATOM 775 N N . MET A 1 97 ? -17.930 0.222 12.622 1.00 83.31 97 MET A N 1
ATOM 776 C CA . MET A 1 97 ? -17.315 0.916 11.483 1.00 83.31 97 MET A CA 1
ATOM 777 C C . MET A 1 97 ? -15.936 1.495 11.847 1.00 83.31 97 MET A C 1
ATOM 779 O O . MET A 1 97 ? -15.019 1.490 11.035 1.00 83.31 97 MET A O 1
ATOM 783 N N . ALA A 1 98 ? -15.749 1.915 13.102 1.00 82.88 98 ALA A N 1
ATOM 784 C CA . ALA A 1 98 ? -14.458 2.363 13.618 1.00 82.88 98 ALA A CA 1
ATOM 785 C C . ALA A 1 98 ? -13.372 1.272 13.544 1.00 82.88 98 ALA A C 1
ATOM 787 O O . ALA A 1 98 ? -12.242 1.563 13.163 1.00 82.88 98 ALA A O 1
ATOM 788 N N . LYS A 1 99 ? -13.711 0.009 13.846 1.00 86.75 99 LYS A N 1
ATOM 789 C CA . LYS A 1 99 ? -12.779 -1.121 13.719 1.00 86.75 99 LYS A CA 1
ATOM 790 C C . LYS A 1 99 ? -12.390 -1.359 12.261 1.00 86.75 99 LYS A C 1
ATOM 792 O O . LYS A 1 99 ? -11.209 -1.534 11.977 1.00 86.75 99 LYS A O 1
ATOM 797 N N . PHE A 1 100 ? -13.371 -1.328 11.358 1.00 88.25 100 PHE A N 1
ATOM 798 C CA . PHE A 1 100 ? -13.128 -1.441 9.920 1.00 88.25 100 PHE A CA 1
ATOM 799 C C . PHE A 1 100 ? -12.167 -0.361 9.426 1.00 88.25 100 PHE A C 1
ATOM 801 O O . PHE A 1 100 ? -11.142 -0.672 8.825 1.00 88.25 100 PHE A O 1
ATOM 808 N N . LEU A 1 101 ? -12.477 0.901 9.726 1.00 88.19 101 LEU A N 1
ATOM 809 C CA . LEU A 1 101 ? -11.687 2.043 9.281 1.00 88.19 101 LEU A CA 1
ATOM 810 C C . LEU A 1 101 ? -10.263 2.004 9.838 1.00 88.19 101 LEU A C 1
ATOM 812 O O . LEU A 1 101 ? -9.325 2.226 9.081 1.00 88.19 101 LEU A O 1
ATOM 816 N N . ALA A 1 102 ? -10.076 1.655 11.115 1.00 88.94 102 ALA A N 1
ATOM 817 C CA . ALA A 1 102 ? -8.743 1.532 11.704 1.00 88.94 102 ALA A CA 1
ATOM 818 C C . ALA A 1 102 ? -7.881 0.493 10.968 1.00 88.94 102 ALA A C 1
ATOM 820 O O . ALA A 1 102 ? -6.730 0.767 10.639 1.00 88.94 102 ALA A O 1
ATOM 821 N N . GLN A 1 103 ? -8.442 -0.678 10.653 1.00 91.81 103 GLN A N 1
ATOM 822 C CA . GLN A 1 103 ? -7.714 -1.737 9.949 1.00 91.81 103 GLN A CA 1
ATOM 823 C C . GLN A 1 103 ? -7.451 -1.381 8.481 1.00 91.81 103 GLN A C 1
ATOM 825 O O . GLN A 1 103 ? -6.336 -1.545 7.988 1.00 91.81 103 GLN A O 1
ATOM 830 N N . VAL A 1 104 ? -8.449 -0.832 7.785 1.00 92.31 104 VAL A N 1
ATOM 831 C CA . VAL A 1 104 ? -8.297 -0.398 6.390 1.00 92.31 104 VAL A CA 1
ATOM 832 C C . VAL A 1 104 ? -7.299 0.750 6.259 1.00 92.31 104 VAL A C 1
ATOM 834 O O . VAL A 1 104 ? -6.543 0.768 5.293 1.00 92.31 104 VAL A O 1
ATOM 837 N N . ASN A 1 105 ? -7.218 1.658 7.232 1.00 93.00 105 ASN A N 1
ATOM 838 C CA . ASN A 1 105 ? -6.216 2.724 7.227 1.00 93.00 105 ASN A CA 1
ATOM 839 C C . ASN A 1 105 ? -4.785 2.172 7.240 1.00 93.00 105 ASN A C 1
ATOM 841 O O . ASN A 1 105 ? -3.928 2.729 6.561 1.00 93.00 105 ASN A O 1
ATOM 845 N N . VAL A 1 106 ? -4.528 1.054 7.930 1.00 95.31 106 VAL A N 1
ATOM 846 C CA . VAL A 1 106 ? -3.219 0.376 7.879 1.00 95.31 106 VAL A CA 1
ATOM 847 C C . VAL A 1 106 ? -2.940 -0.171 6.479 1.00 95.31 106 VAL A C 1
ATOM 849 O O . VAL A 1 106 ? -1.858 0.048 5.941 1.00 95.31 106 VAL A O 1
ATOM 852 N N . ALA A 1 107 ? -3.921 -0.834 5.858 1.00 95.19 107 ALA A N 1
ATOM 853 C CA . ALA A 1 107 ? -3.778 -1.349 4.494 1.00 95.19 107 ALA A CA 1
ATOM 854 C C . ALA A 1 107 ? -3.530 -0.222 3.475 1.00 95.19 107 ALA A C 1
ATOM 856 O O . ALA A 1 107 ? -2.668 -0.341 2.610 1.00 95.19 107 ALA A O 1
ATOM 857 N N . ILE A 1 108 ? -4.255 0.892 3.603 1.00 94.38 108 ILE A N 1
ATOM 858 C CA . ILE A 1 108 ? -4.082 2.074 2.755 1.00 94.38 108 ILE A CA 1
ATOM 859 C C . ILE A 1 108 ? -2.708 2.711 2.982 1.00 94.38 108 ILE A C 1
ATOM 861 O O . ILE A 1 108 ? -2.067 3.094 2.007 1.00 94.38 108 ILE A O 1
ATOM 865 N N . ALA A 1 109 ? -2.224 2.787 4.224 1.00 94.88 109 ALA A N 1
ATOM 866 C CA . ALA A 1 109 ? -0.911 3.355 4.527 1.00 94.88 109 ALA A CA 1
ATOM 867 C C . ALA A 1 109 ? 0.230 2.600 3.826 1.00 94.88 109 ALA A C 1
ATOM 869 O O . ALA A 1 109 ? 1.201 3.225 3.421 1.00 94.88 109 ALA A O 1
ATOM 870 N N . MET A 1 110 ? 0.097 1.292 3.575 1.00 95.88 110 MET A N 1
ATOM 871 C CA . MET A 1 110 ? 1.099 0.547 2.794 1.00 95.88 110 MET A CA 1
ATOM 872 C C . MET A 1 110 ? 1.240 1.033 1.349 1.00 95.88 110 MET A C 1
ATOM 874 O O . MET A 1 110 ? 2.270 0.802 0.722 1.00 95.88 110 MET A O 1
ATOM 878 N N . SER A 1 111 ? 0.242 1.734 0.805 1.00 94.56 111 SER A N 1
ATOM 879 C CA . SER A 1 111 ? 0.344 2.306 -0.539 1.00 94.56 111 SER A CA 1
ATOM 880 C C . SER A 1 111 ? 1.347 3.459 -0.641 1.00 94.56 111 SER A C 1
ATOM 882 O O . SER A 1 111 ? 1.847 3.715 -1.736 1.00 94.56 111 SER A O 1
ATOM 884 N N . ASP A 1 112 ? 1.736 4.075 0.483 1.00 94.06 112 ASP A N 1
ATOM 885 C CA . ASP A 1 112 ? 2.789 5.101 0.529 1.00 94.06 112 ASP A CA 1
ATOM 886 C C . ASP A 1 112 ? 4.159 4.555 0.096 1.00 94.06 112 ASP A C 1
ATOM 888 O O . ASP A 1 112 ? 5.023 5.324 -0.324 1.00 94.06 112 ASP A O 1
ATOM 892 N N . ILE A 1 113 ? 4.356 3.233 0.133 1.00 95.00 113 ILE A N 1
ATOM 893 C CA . ILE A 1 113 ? 5.566 2.573 -0.381 1.00 95.00 113 ILE A CA 1
ATOM 894 C C . ILE A 1 113 ? 5.757 2.871 -1.878 1.00 95.00 113 ILE A C 1
ATOM 896 O O . ILE A 1 113 ? 6.880 2.909 -2.377 1.00 95.00 113 ILE A O 1
ATOM 900 N N . LEU A 1 114 ? 4.669 3.160 -2.601 1.00 94.44 114 LEU A N 1
ATOM 901 C CA . LEU A 1 114 ? 4.711 3.523 -4.017 1.00 94.44 114 LEU A CA 1
ATOM 902 C C . LEU A 1 114 ? 5.110 4.979 -4.266 1.00 94.44 114 LEU A C 1
ATOM 904 O O . LEU A 1 114 ? 5.355 5.343 -5.415 1.00 94.44 114 LEU A O 1
ATOM 908 N N . LEU A 1 115 ? 5.237 5.809 -3.224 1.00 92.31 115 LEU A N 1
ATOM 909 C CA . LEU A 1 115 ? 5.693 7.202 -3.318 1.00 92.31 115 LEU A CA 1
ATOM 910 C C . LEU A 1 115 ? 7.219 7.279 -3.485 1.00 92.31 115 LEU A C 1
ATOM 912 O O . LEU A 1 115 ? 7.928 7.959 -2.745 1.00 92.31 115 LEU A O 1
ATOM 916 N N . SER A 1 116 ? 7.722 6.547 -4.473 1.00 92.19 116 SER A N 1
ATOM 917 C CA . SER A 1 116 ? 9.124 6.457 -4.852 1.00 92.19 116 SER A CA 1
ATOM 918 C C . SER A 1 116 ? 9.388 7.254 -6.132 1.00 92.19 116 SER A C 1
ATOM 920 O O . SER A 1 116 ? 8.528 7.432 -6.998 1.00 92.19 116 SER A O 1
ATOM 922 N N . ARG A 1 117 ? 10.643 7.681 -6.305 1.00 93.12 117 ARG A N 1
ATOM 923 C CA . ARG A 1 117 ? 11.140 8.289 -7.552 1.00 93.12 117 ARG A CA 1
ATOM 924 C C . ARG A 1 117 ? 11.251 7.287 -8.709 1.00 93.12 117 ARG A C 1
ATOM 926 O O . ARG A 1 117 ? 11.524 7.695 -9.840 1.00 93.12 117 ARG A O 1
ATOM 933 N N . LYS A 1 118 ? 11.100 5.991 -8.436 1.00 95.38 118 LYS A N 1
ATOM 934 C CA . LYS A 1 118 ? 11.158 4.915 -9.428 1.00 95.38 118 LYS A CA 1
ATOM 935 C C . LYS A 1 118 ? 9.808 4.657 -10.094 1.00 95.38 118 LYS A C 1
ATOM 937 O O . LYS A 1 118 ? 9.820 4.178 -11.223 1.00 95.38 118 LYS A O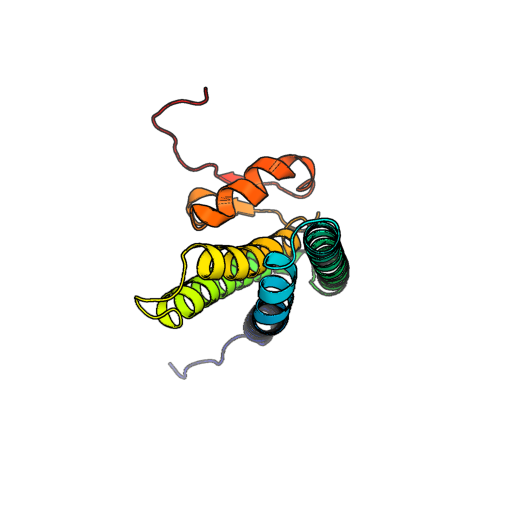 1
ATOM 942 N N . LEU A 1 119 ? 8.689 5.033 -9.465 1.00 95.12 119 LEU A N 1
ATOM 943 C CA . LEU A 1 119 ? 7.355 4.920 -10.061 1.00 95.12 119 LEU A CA 1
ATOM 944 C C . LEU A 1 119 ? 7.242 5.831 -11.290 1.00 95.12 119 LEU A C 1
ATOM 946 O O . LEU A 1 119 ? 7.476 7.039 -11.200 1.00 95.12 119 LEU A O 1
ATOM 950 N N . ARG A 1 120 ? 6.904 5.261 -12.450 1.00 96.00 120 ARG A N 1
ATOM 951 C CA . ARG A 1 120 ? 6.789 5.978 -13.731 1.00 96.00 120 ARG A C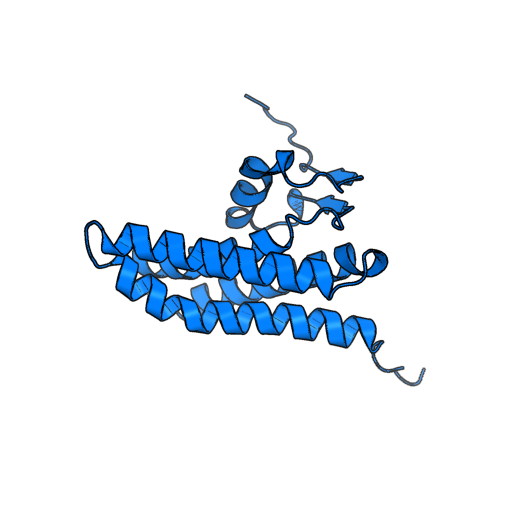A 1
ATOM 952 C C . ARG A 1 120 ? 5.356 6.098 -14.209 1.00 96.00 120 ARG A C 1
ATOM 954 O O . ARG A 1 120 ? 5.050 7.089 -14.873 1.00 96.00 120 ARG A O 1
ATOM 961 N N . SER A 1 121 ? 4.499 5.142 -13.878 1.00 94.00 121 SER A N 1
ATOM 962 C CA . SER A 1 121 ? 3.112 5.113 -14.330 1.00 94.00 121 SER A CA 1
ATOM 963 C C . SER A 1 121 ? 2.154 4.949 -13.160 1.00 94.00 121 SER A C 1
ATOM 965 O O . SER A 1 121 ? 2.293 4.027 -12.359 1.00 94.00 121 SER A O 1
ATOM 967 N N . LEU A 1 122 ? 1.154 5.827 -13.083 1.00 91.31 122 LEU A N 1
ATOM 968 C CA . LEU A 1 122 ? 0.071 5.724 -12.114 1.00 91.31 122 LEU A CA 1
ATOM 969 C C . LEU A 1 122 ? -1.268 6.007 -12.783 1.00 91.31 122 LEU A C 1
ATOM 971 O O . LEU A 1 122 ? -1.449 7.016 -13.466 1.00 91.31 122 LEU A O 1
ATOM 975 N N . LYS A 1 123 ? -2.229 5.121 -12.542 1.00 90.69 123 LYS A N 1
ATOM 976 C CA . LYS A 1 123 ? -3.603 5.257 -13.012 1.00 90.69 123 LYS A CA 1
ATOM 977 C C . LYS A 1 123 ? -4.545 5.275 -11.822 1.00 90.69 123 LYS A C 1
ATOM 979 O O . LYS A 1 123 ? -4.850 4.242 -11.232 1.00 90.69 123 LYS A O 1
ATOM 984 N N . ILE A 1 124 ? -4.975 6.469 -11.437 1.00 87.75 124 ILE A N 1
ATOM 985 C CA . ILE A 1 124 ? -5.798 6.688 -10.245 1.00 87.75 124 ILE A CA 1
ATOM 986 C C . ILE A 1 124 ? -7.181 6.036 -10.381 1.00 87.75 124 ILE A C 1
ATOM 988 O O . ILE A 1 124 ? -7.792 5.632 -9.390 1.00 87.75 124 ILE A O 1
ATOM 992 N N . ASP A 1 125 ? -7.677 5.898 -11.606 1.00 84.56 125 ASP A N 1
ATOM 993 C CA . ASP A 1 125 ? -8.930 5.226 -11.923 1.00 84.56 125 ASP A CA 1
ATOM 994 C C . ASP A 1 125 ? -8.913 3.726 -11.587 1.00 84.56 125 ASP A C 1
ATOM 996 O O . ASP A 1 125 ? -9.934 3.209 -11.127 1.00 84.56 125 ASP A O 1
ATOM 1000 N N . GLU A 1 126 ? -7.752 3.070 -11.693 1.00 85.19 126 GLU A N 1
ATOM 1001 C CA . GLU A 1 126 ? -7.550 1.654 -11.342 1.00 85.19 126 GLU A CA 1
ATOM 1002 C C . GLU A 1 126 ? -7.411 1.424 -9.820 1.00 85.19 126 GLU A C 1
ATOM 1004 O O . GLU A 1 126 ? -7.496 0.287 -9.338 1.00 85.19 126 GLU A O 1
ATOM 1009 N N . LEU A 1 127 ? -7.236 2.498 -9.038 1.00 88.00 127 LEU A N 1
ATOM 1010 C CA . LEU A 1 127 ? -7.134 2.433 -7.582 1.00 88.00 127 LEU A CA 1
ATOM 1011 C C . LEU A 1 127 ? -8.516 2.368 -6.910 1.00 88.00 127 LEU A C 1
ATOM 1013 O O . LEU A 1 127 ? -9.443 3.096 -7.305 1.00 88.00 127 LEU A O 1
ATOM 1017 N N . PRO A 1 128 ? -8.651 1.606 -5.806 1.00 86.38 128 PRO A N 1
ATOM 1018 C CA . PRO A 1 128 ? -9.810 1.684 -4.922 1.00 86.38 128 PRO A CA 1
ATOM 1019 C C . PRO A 1 128 ? -10.080 3.118 -4.479 1.00 86.38 128 PRO A C 1
ATOM 1021 O O . PRO A 1 128 ? -9.157 3.829 -4.083 1.00 86.38 128 PRO A O 1
ATOM 1024 N N . LYS A 1 129 ? -11.356 3.532 -4.465 1.00 87.31 129 LYS A N 1
ATOM 1025 C CA . LYS A 1 129 ? -11.761 4.902 -4.084 1.00 87.31 129 LYS A CA 1
ATOM 1026 C C . LYS A 1 129 ? -11.130 5.363 -2.765 1.00 87.31 129 LYS A C 1
ATOM 1028 O O . LYS A 1 129 ? -10.702 6.506 -2.667 1.00 87.31 129 LYS A O 1
ATOM 1033 N N . MET A 1 130 ? -11.031 4.460 -1.788 1.00 83.81 130 MET A N 1
ATOM 1034 C CA . MET A 1 130 ? -10.460 4.752 -0.472 1.00 83.81 130 MET A CA 1
ATOM 1035 C C . MET A 1 130 ? -8.950 5.021 -0.514 1.00 83.81 130 MET A C 1
ATOM 1037 O O . MET A 1 130 ? -8.468 5.760 0.328 1.00 83.81 130 MET A O 1
ATOM 1041 N N . MET A 1 131 ? -8.210 4.499 -1.495 1.00 87.50 131 MET A N 1
ATOM 1042 C CA . MET A 1 131 ? -6.766 4.733 -1.643 1.00 87.50 131 MET A CA 1
ATOM 1043 C C . MET A 1 131 ? -6.447 6.012 -2.421 1.00 87.50 131 MET A C 1
ATOM 1045 O O . MET A 1 131 ? -5.387 6.595 -2.226 1.00 87.50 131 MET A O 1
ATOM 1049 N N . ARG A 1 132 ? -7.353 6.483 -3.289 1.00 89.69 132 ARG A N 1
ATOM 1050 C CA . ARG A 1 132 ? -7.082 7.614 -4.200 1.00 89.69 132 ARG A CA 1
ATOM 1051 C C . ARG A 1 132 ? -6.606 8.877 -3.477 1.00 89.69 132 ARG A C 1
ATOM 1053 O O . ARG A 1 132 ? -5.740 9.577 -3.989 1.00 89.69 132 ARG A O 1
ATOM 1060 N N . HIS A 1 133 ? -7.138 9.148 -2.283 1.00 85.25 133 HIS A N 1
ATOM 1061 C CA . HIS A 1 133 ? -6.779 10.335 -1.501 1.00 85.25 133 HIS A CA 1
ATOM 1062 C C . HIS A 1 133 ? -5.292 10.378 -1.106 1.00 85.25 133 HIS A C 1
ATOM 1064 O O . HIS A 1 133 ? -4.710 11.463 -1.071 1.00 85.25 133 HIS A O 1
ATOM 1070 N N . VAL A 1 134 ? -4.667 9.220 -0.860 1.00 85.62 134 VAL A N 1
ATOM 1071 C CA . VAL A 1 134 ? -3.234 9.120 -0.546 1.00 85.62 134 VAL A CA 1
ATOM 1072 C C . VAL A 1 134 ? -2.419 9.688 -1.699 1.00 85.62 134 VAL A C 1
ATOM 1074 O O . VAL A 1 134 ? -1.612 10.596 -1.519 1.00 85.62 134 VAL A O 1
ATOM 1077 N N . PHE A 1 135 ? -2.716 9.226 -2.910 1.00 87.19 135 PHE A N 1
ATOM 1078 C CA . PHE A 1 135 ? -2.010 9.651 -4.108 1.00 87.19 135 PHE A CA 1
ATOM 1079 C C . PHE A 1 135 ? -2.317 11.101 -4.472 1.00 87.19 135 PHE A C 1
ATOM 1081 O O . PHE A 1 135 ? -1.389 11.830 -4.799 1.00 87.19 135 PHE A O 1
ATOM 1088 N N . TYR A 1 136 ? -3.572 11.555 -4.352 1.00 87.56 136 TYR A N 1
ATOM 1089 C CA . TYR A 1 136 ? -3.923 12.956 -4.613 1.00 87.56 136 TYR A CA 1
ATOM 1090 C C . TYR A 1 136 ? -3.210 13.928 -3.669 1.00 87.56 136 TYR A C 1
ATOM 1092 O O . TYR A 1 136 ? -2.702 14.953 -4.117 1.00 87.56 136 TYR A O 1
ATOM 1100 N N . SER A 1 137 ? -3.143 13.605 -2.376 1.00 86.38 137 SER A N 1
ATOM 1101 C CA . SER A 1 137 ? -2.515 14.477 -1.374 1.00 86.38 137 SER A CA 1
ATOM 1102 C C . SER A 1 137 ? -0.986 14.502 -1.451 1.00 86.38 137 SER A C 1
ATOM 1104 O O . SER A 1 137 ? -0.374 15.448 -0.960 1.00 86.38 137 SER A O 1
ATOM 1106 N N . ARG A 1 138 ? -0.369 13.498 -2.091 1.00 87.31 138 ARG A N 1
ATOM 1107 C CA . ARG A 1 138 ? 1.091 13.333 -2.187 1.00 87.31 138 ARG A CA 1
ATOM 1108 C C . ARG A 1 138 ? 1.616 13.293 -3.621 1.00 87.31 138 ARG A C 1
ATOM 1110 O O . ARG A 1 138 ? 2.706 12.786 -3.878 1.00 87.31 138 ARG A O 1
ATOM 1117 N N . MET A 1 139 ? 0.881 13.880 -4.571 1.00 84.31 139 MET A N 1
ATOM 1118 C CA . MET A 1 139 ? 1.334 13.967 -5.968 1.00 84.31 139 MET A CA 1
ATOM 1119 C C . MET A 1 139 ? 2.688 14.670 -6.115 1.00 84.31 139 MET A C 1
ATOM 1121 O O . MET A 1 139 ? 3.484 14.274 -6.963 1.00 84.31 139 MET A O 1
ATOM 1125 N N . SER A 1 140 ? 2.982 15.656 -5.261 1.00 86.62 140 SER A N 1
ATOM 1126 C CA . SER A 1 140 ? 4.269 16.368 -5.233 1.00 86.62 140 SER A CA 1
ATOM 1127 C C . SER A 1 140 ? 5.475 15.468 -4.951 1.00 86.62 140 SER A C 1
ATOM 1129 O O . SER A 1 140 ? 6.603 15.808 -5.322 1.00 86.62 140 SER A O 1
ATOM 1131 N N . ASP A 1 141 ? 5.251 14.329 -4.297 1.00 86.12 141 ASP A N 1
ATOM 1132 C CA . ASP A 1 141 ? 6.311 13.444 -3.818 1.00 86.12 141 ASP A CA 1
ATOM 1133 C C . ASP A 1 141 ? 6.710 12.424 -4.898 1.00 86.12 141 ASP A C 1
ATOM 1135 O O . ASP A 1 141 ? 7.847 11.946 -4.931 1.00 86.12 141 ASP A O 1
ATOM 1139 N N . MET A 1 142 ? 5.820 12.172 -5.865 1.00 87.56 142 MET A N 1
ATOM 1140 C CA . MET A 1 142 ? 6.005 11.240 -6.982 1.00 87.56 142 MET A CA 1
ATOM 1141 C C . MET A 1 142 ? 6.830 11.852 -8.127 1.00 87.56 142 MET A C 1
ATOM 1143 O O . MET A 1 142 ? 6.431 11.857 -9.290 1.00 87.56 142 MET A O 1
ATOM 1147 N N . LYS A 1 143 ? 8.033 12.348 -7.817 1.00 89.12 143 LYS A N 1
ATOM 1148 C CA . LYS A 1 143 ? 8.926 13.046 -8.772 1.00 89.12 143 LYS A CA 1
ATOM 1149 C C . LYS A 1 143 ? 9.405 12.182 -9.949 1.00 89.12 143 LYS A C 1
ATOM 1151 O O . LYS A 1 143 ? 9.991 12.698 -10.896 1.00 89.12 143 LYS A O 1
ATOM 1156 N N . GLY A 1 144 ? 9.215 10.866 -9.867 1.00 91.50 144 GLY A N 1
ATOM 1157 C CA . GLY A 1 144 ? 9.574 9.905 -10.910 1.00 91.50 144 GLY A CA 1
ATOM 1158 C C . GLY A 1 144 ? 8.557 9.770 -12.039 1.00 91.50 144 GLY A C 1
ATOM 1159 O O . GLY A 1 144 ? 8.895 9.200 -13.084 1.00 91.50 144 GLY A O 1
ATOM 1160 N N . LEU A 1 145 ? 7.342 10.275 -11.820 1.00 92.88 145 LEU A N 1
ATOM 1161 C CA . LEU A 1 145 ? 6.174 9.971 -12.627 1.00 92.88 145 LEU A CA 1
ATOM 1162 C C . LEU A 1 145 ? 6.309 10.539 -14.045 1.00 92.88 145 LEU A C 1
ATOM 1164 O O . LEU A 1 145 ? 6.666 11.697 -14.243 1.00 92.88 145 LEU A O 1
ATOM 1168 N N . ARG A 1 146 ? 6.028 9.700 -15.041 1.00 94.25 146 ARG A N 1
ATOM 1169 C CA . ARG A 1 146 ? 6.042 10.046 -16.472 1.00 94.25 146 ARG A CA 1
ATOM 1170 C C . ARG A 1 146 ? 4.653 9.978 -17.089 1.00 94.25 146 ARG A C 1
ATOM 1172 O O . ARG A 1 146 ? 4.378 10.690 -18.047 1.00 94.25 146 ARG A O 1
ATOM 1179 N N . TYR A 1 147 ? 3.793 9.123 -16.546 1.00 92.31 147 TYR A N 1
ATOM 1180 C CA . TYR A 1 147 ? 2.415 8.962 -16.970 1.00 92.31 147 TYR A CA 1
ATOM 1181 C C . TYR A 1 147 ? 1.487 8.977 -15.757 1.00 92.31 147 TYR A C 1
ATOM 1183 O O . TYR A 1 147 ? 1.675 8.212 -14.810 1.00 92.31 147 TYR A O 1
ATOM 1191 N N . LEU A 1 148 ? 0.475 9.842 -15.807 1.00 90.00 148 LEU A N 1
ATOM 1192 C CA . LEU A 1 148 ? -0.556 9.972 -14.787 1.00 90.00 148 LEU A CA 1
ATOM 1193 C C . LEU A 1 148 ? -1.926 9.982 -15.463 1.00 90.00 148 LEU A C 1
ATOM 1195 O O . LEU A 1 148 ? -2.263 10.933 -16.166 1.00 90.00 148 LEU A O 1
ATOM 1199 N N . SER A 1 149 ? -2.724 8.944 -15.226 1.00 89.12 149 SER A N 1
ATOM 1200 C CA . SER A 1 149 ? -4.160 8.973 -15.513 1.00 89.12 149 SER A CA 1
ATOM 1201 C C . SER A 1 149 ? -4.900 9.342 -14.238 1.00 89.12 149 SER A C 1
ATOM 1203 O O . SER A 1 149 ? -4.819 8.639 -13.232 1.00 89.12 149 SER A O 1
ATOM 1205 N N . LEU A 1 150 ? -5.651 10.436 -14.284 1.00 83.44 150 LEU A N 1
ATOM 1206 C CA . LEU A 1 150 ? -6.529 10.855 -13.188 1.00 83.44 150 LEU A CA 1
ATOM 1207 C C . LEU A 1 150 ? -7.931 10.230 -13.309 1.00 83.44 150 LEU A C 1
ATOM 1209 O O . LEU A 1 150 ? -8.777 10.444 -12.441 1.00 83.44 150 LEU A O 1
ATOM 1213 N N . GLY A 1 151 ? -8.162 9.444 -14.369 1.00 73.50 151 GLY A N 1
ATOM 1214 C CA . GLY A 1 151 ? -9.486 9.060 -14.843 1.00 73.50 151 GLY A CA 1
ATOM 1215 C C . GLY A 1 151 ? -10.178 10.223 -15.555 1.00 73.50 151 GLY A C 1
ATOM 1216 O O . GLY A 1 151 ? -10.001 11.390 -15.204 1.00 73.50 151 GLY A O 1
ATOM 1217 N N . SER A 1 152 ? -10.978 9.926 -16.579 1.00 55.78 152 SER A N 1
ATOM 1218 C CA . SER A 1 152 ? -11.803 10.934 -17.244 1.00 55.78 152 SER A CA 1
ATOM 1219 C C . SER A 1 152 ? -12.885 11.427 -16.280 1.00 55.78 152 SER A C 1
ATOM 1221 O O . SER A 1 152 ? -13.971 10.854 -16.189 1.00 55.78 152 SER A O 1
ATOM 1223 N N . MET A 1 153 ? -12.605 12.500 -15.545 1.00 51.88 153 MET A N 1
ATOM 1224 C CA . MET A 1 153 ? -13.655 13.313 -14.950 1.00 51.88 153 MET A CA 1
ATOM 1225 C C . MET A 1 153 ? -14.356 14.068 -16.076 1.00 51.88 153 MET A C 1
ATOM 1227 O O . MET A 1 153 ? -13.982 15.183 -16.420 1.00 51.88 153 MET A O 1
ATOM 1231 N N . THR A 1 154 ? -15.437 13.505 -16.607 1.00 45.84 154 THR A N 1
ATOM 1232 C CA . THR A 1 154 ? -16.467 14.263 -17.335 1.00 45.84 154 THR A CA 1
ATOM 1233 C C . THR A 1 154 ? -17.244 15.222 -16.415 1.00 45.84 154 THR A C 1
ATOM 1235 O O . THR A 1 154 ? -18.384 15.569 -16.695 1.00 45.84 154 THR A O 1
ATOM 1238 N N . GLY A 1 155 ? -16.666 15.682 -15.303 1.00 47.03 155 GLY A N 1
ATOM 1239 C CA . GLY A 1 155 ? -17.361 16.561 -14.375 1.00 47.03 155 GLY A CA 1
ATOM 1240 C C . GLY A 1 155 ? -16.490 17.046 -13.230 1.00 47.03 155 GLY A C 1
ATOM 1241 O O . GLY A 1 155 ? -16.419 16.390 -12.202 1.00 47.03 155 GLY A O 1
ATOM 1242 N N . GLY A 1 156 ? -15.907 18.234 -13.398 1.00 41.56 156 GLY A N 1
ATOM 1243 C CA . GLY A 1 156 ? -15.730 19.178 -12.295 1.00 41.56 156 GLY A CA 1
ATOM 1244 C C . GLY A 1 156 ? -14.476 19.026 -11.444 1.00 41.56 156 GLY A C 1
ATOM 1245 O O . GLY A 1 156 ? -14.562 18.605 -10.297 1.00 41.56 156 GLY A O 1
ATOM 1246 N N . TRP A 1 157 ? -13.335 19.489 -11.955 1.00 42.00 157 TRP A N 1
ATOM 1247 C CA . TRP A 1 157 ? -12.338 20.085 -11.066 1.00 42.00 157 TRP A CA 1
ATOM 1248 C C . TRP A 1 157 ? -12.967 21.360 -10.484 1.00 42.00 157 TRP A C 1
ATOM 1250 O O . TRP A 1 157 ? -13.225 22.310 -11.225 1.00 42.00 157 TRP A O 1
ATOM 1260 N N . LYS A 1 158 ? -13.301 21.340 -9.194 1.00 33.22 158 LYS A N 1
ATOM 1261 C CA . LYS A 1 158 ? -13.652 22.514 -8.390 1.00 33.22 158 LYS A CA 1
ATOM 1262 C C . LYS A 1 158 ? -12.769 22.524 -7.157 1.00 33.22 158 LYS A C 1
ATOM 1264 O O . LYS A 1 158 ? -12.575 21.424 -6.594 1.00 33.22 158 LYS A O 1
#

Radius of gyration: 16.9 Å; chains: 1; bounding box: 39×50×49 Å

pLDDT: mean 87.42, std 12.7, range [33.22, 97.69]